Protein AF-A0A7R9PW65-F1 (afdb_monomer_lite)

InterPro domains:
  IPR013783 Immunoglobulin-like fold [G3DSA:2.60.40.10] (13-85)

Structure (mmCIF, N/CA/C/O backbone):
data_AF-A0A7R9PW65-F1
#
_entry.id   AF-A0A7R9PW65-F1
#
loop_
_atom_site.group_PDB
_atom_site.id
_atom_site.type_symbol
_atom_site.label_atom_id
_atom_site.label_alt_id
_atom_site.label_comp_id
_atom_site.label_asym_id
_atom_site.label_entity_id
_atom_site.label_seq_id
_atom_site.pdbx_PDB_ins_code
_atom_site.Cartn_x
_atom_site.Cartn_y
_atom_site.Cartn_z
_atom_site.occupancy
_atom_site.B_iso_or_equiv
_atom_site.auth_seq_id
_atom_site.auth_comp_id
_atom_site.auth_asym_id
_atom_site.auth_atom_id
_atom_site.pdbx_PDB_model_num
ATOM 1 N N . MET A 1 1 ? 7.578 -39.507 9.229 1.00 49.88 1 MET A N 1
ATOM 2 C CA . MET A 1 1 ? 7.556 -38.058 9.524 1.00 49.88 1 MET A CA 1
ATOM 3 C C . MET A 1 1 ? 7.091 -37.861 10.956 1.00 49.88 1 MET A C 1
ATOM 5 O O . MET A 1 1 ? 6.102 -38.471 11.333 1.00 49.88 1 MET A O 1
ATOM 9 N N . ASN A 1 2 ? 7.838 -37.101 11.754 1.00 55.38 2 ASN A N 1
ATOM 10 C CA . ASN A 1 2 ? 7.642 -36.910 13.198 1.00 55.38 2 ASN A CA 1
ATOM 11 C C . ASN A 1 2 ? 7.100 -35.489 13.464 1.00 55.38 2 ASN A C 1
ATOM 13 O O . ASN A 1 2 ? 7.485 -34.567 12.750 1.00 55.38 2 ASN A O 1
ATOM 17 N N . LEU A 1 3 ? 6.249 -35.315 14.486 1.00 58.69 3 LEU A N 1
ATOM 18 C CA . LEU A 1 3 ? 5.761 -34.016 14.983 1.00 58.69 3 LEU A CA 1
ATOM 19 C C . LEU A 1 3 ? 6.879 -32.972 15.185 1.00 58.69 3 LEU A C 1
ATOM 21 O O . LEU A 1 3 ? 6.665 -31.799 14.905 1.00 58.69 3 LEU A O 1
ATOM 25 N N . LEU A 1 4 ? 8.080 -33.394 15.591 1.00 59.69 4 LEU A N 1
ATOM 26 C CA . LEU A 1 4 ? 9.257 -32.523 15.753 1.00 59.69 4 LEU A CA 1
ATOM 27 C C . LEU A 1 4 ? 9.757 -31.898 14.439 1.00 59.69 4 LEU A C 1
ATOM 29 O O . LEU A 1 4 ? 10.479 -30.908 14.451 1.00 59.69 4 LEU A O 1
ATOM 33 N N . GLN A 1 5 ? 9.381 -32.470 13.295 1.00 56.47 5 GLN A N 1
ATOM 34 C CA . GLN A 1 5 ? 9.719 -31.943 11.974 1.00 56.47 5 GLN A CA 1
ATOM 35 C C . GLN A 1 5 ? 8.660 -30.953 11.465 1.00 56.47 5 GLN A C 1
ATOM 37 O O . GLN A 1 5 ? 8.959 -30.160 10.580 1.00 56.47 5 GLN A O 1
ATOM 42 N N . LEU A 1 6 ? 7.452 -30.965 12.050 1.00 53.66 6 LEU A N 1
ATOM 43 C CA . LEU A 1 6 ? 6.424 -29.944 11.823 1.00 53.66 6 LEU A CA 1
ATOM 44 C C . LEU A 1 6 ? 6.745 -28.646 12.581 1.00 53.66 6 LEU A C 1
ATOM 46 O O . LEU A 1 6 ? 6.506 -27.568 12.052 1.00 53.66 6 LEU A O 1
ATOM 50 N N . SER A 1 7 ? 7.319 -28.734 13.788 1.00 55.34 7 SER A N 1
ATOM 51 C CA . SER A 1 7 ? 7.663 -27.553 14.598 1.00 55.34 7 SER A CA 1
ATOM 52 C C . SER A 1 7 ? 8.829 -26.739 14.034 1.00 55.34 7 SER A C 1
ATOM 54 O O . SER A 1 7 ? 8.876 -25.538 14.249 1.00 55.34 7 SER A O 1
ATOM 56 N N . LEU A 1 8 ? 9.741 -27.357 13.274 1.00 51.72 8 LEU A N 1
ATOM 57 C CA . LEU A 1 8 ? 10.873 -26.650 12.656 1.00 51.72 8 LEU A CA 1
ATOM 58 C C . LEU A 1 8 ? 10.467 -25.811 11.426 1.00 51.72 8 LEU A C 1
ATOM 60 O O . LEU A 1 8 ? 11.274 -25.049 10.911 1.00 51.72 8 LEU A O 1
ATOM 64 N N . MET A 1 9 ? 9.235 -25.972 10.932 1.00 49.25 9 MET A N 1
ATOM 65 C CA . MET A 1 9 ? 8.673 -25.166 9.838 1.00 49.25 9 MET A CA 1
ATOM 66 C C . MET A 1 9 ? 7.830 -23.985 10.358 1.00 49.25 9 MET A C 1
ATOM 68 O O . MET A 1 9 ? 7.213 -23.294 9.555 1.00 49.25 9 MET A O 1
ATOM 72 N N . ALA A 1 10 ? 7.749 -23.794 11.682 1.00 53.56 10 ALA A N 1
ATOM 73 C CA . ALA A 1 10 ? 6.884 -22.803 12.327 1.00 53.56 10 ALA A CA 1
ATOM 74 C C . ALA A 1 10 ? 7.649 -21.750 13.145 1.00 53.56 10 ALA A C 1
ATOM 76 O O . ALA A 1 10 ? 7.024 -20.980 13.870 1.00 53.56 10 ALA A O 1
ATOM 77 N N . ASP A 1 11 ? 8.973 -21.689 13.01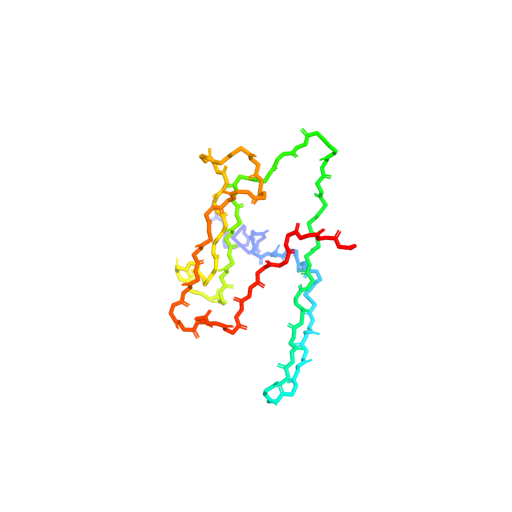3 1.00 48.62 11 ASP A N 1
ATOM 78 C CA . ASP A 1 11 ? 9.715 -20.492 13.393 1.00 48.62 11 ASP A CA 1
ATOM 79 C C . ASP A 1 11 ? 9.679 -19.547 12.187 1.00 48.62 11 ASP A C 1
ATOM 81 O O . ASP A 1 11 ? 10.585 -19.536 11.353 1.00 48.62 11 ASP A O 1
ATOM 85 N N . GLU A 1 12 ? 8.580 -18.795 12.053 1.00 56.97 12 GLU A N 1
ATOM 86 C CA . GLU A 1 12 ? 8.637 -17.538 11.309 1.00 56.97 12 GLU A CA 1
ATOM 87 C C . GLU A 1 12 ? 9.744 -16.705 11.954 1.00 56.97 12 GLU A C 1
ATOM 89 O O . GLU A 1 12 ? 9.648 -16.308 13.118 1.00 56.97 12 GLU A O 1
ATOM 94 N N . GLU A 1 13 ? 10.824 -16.481 11.213 1.00 56.16 13 GLU A N 1
ATOM 95 C CA . GLU A 1 13 ? 11.821 -15.483 11.554 1.00 56.16 13 GLU A CA 1
ATOM 96 C C . GLU A 1 13 ? 11.065 -14.164 11.731 1.00 56.16 13 GLU A C 1
ATOM 98 O O . GLU A 1 13 ? 10.530 -13.611 10.773 1.00 56.16 13 GLU A O 1
ATOM 103 N N . SER A 1 14 ? 10.894 -13.739 12.987 1.00 61.81 14 SER A N 1
ATOM 104 C CA . SER A 1 14 ? 10.125 -12.551 13.342 1.00 61.81 14 SER A CA 1
ATOM 105 C C . SER A 1 14 ? 10.822 -11.335 12.744 1.00 61.81 14 SER A C 1
ATOM 107 O O . SER A 1 14 ? 11.660 -10.711 13.399 1.00 61.81 14 SER A O 1
ATOM 109 N N . GLU A 1 15 ? 10.459 -10.991 11.512 1.00 66.31 15 GLU A N 1
ATOM 110 C CA . GLU A 1 15 ? 10.767 -9.709 10.895 1.00 66.31 15 GLU A CA 1
ATOM 111 C C . GLU A 1 15 ? 10.496 -8.596 11.922 1.00 66.31 15 GLU A C 1
ATOM 113 O O . GLU A 1 15 ? 9.505 -8.665 12.663 1.00 66.31 15 GLU A O 1
ATOM 118 N N . PRO A 1 16 ? 11.369 -7.582 12.042 1.00 67.94 16 PRO A N 1
ATOM 119 C CA . PRO A 1 16 ? 11.201 -6.541 13.043 1.00 67.94 16 PRO A CA 1
ATOM 120 C C . PRO A 1 16 ? 9.883 -5.793 12.804 1.00 67.94 16 PRO A C 1
ATOM 122 O O . PRO A 1 16 ? 9.767 -4.954 11.910 1.00 67.94 16 PRO A O 1
ATOM 125 N N . ALA A 1 17 ? 8.878 -6.090 13.627 1.00 73.75 17 ALA A N 1
ATOM 126 C CA . ALA A 1 17 ? 7.591 -5.418 13.584 1.00 73.75 17 ALA A CA 1
ATOM 127 C C . ALA A 1 17 ? 7.737 -3.988 14.122 1.00 73.75 17 ALA A C 1
ATOM 129 O O . ALA A 1 17 ? 8.191 -3.766 15.247 1.00 73.75 17 ALA A O 1
ATOM 130 N N . ILE A 1 18 ? 7.334 -3.000 13.323 1.00 83.06 18 ILE A N 1
ATOM 131 C CA . ILE A 1 18 ? 7.348 -1.595 13.735 1.00 83.06 18 ILE A CA 1
ATOM 132 C C . ILE A 1 18 ? 6.005 -1.266 14.388 1.00 83.06 18 ILE A C 1
ATOM 134 O O . ILE A 1 18 ? 4.953 -1.371 13.759 1.00 83.06 18 ILE A O 1
ATOM 138 N N . HIS A 1 19 ? 6.039 -0.847 15.655 1.00 87.31 19 HIS A N 1
ATOM 139 C CA . HIS A 1 19 ? 4.848 -0.441 16.397 1.00 87.31 19 HIS A CA 1
ATOM 140 C C . HIS A 1 19 ? 4.583 1.059 16.212 1.00 87.31 19 HIS A C 1
ATOM 142 O O . HIS A 1 19 ? 5.367 1.897 16.661 1.00 87.31 19 HIS A O 1
ATOM 148 N N . VAL A 1 20 ? 3.471 1.400 15.558 1.00 90.31 20 VAL A N 1
ATOM 149 C CA . VAL A 1 20 ? 3.053 2.787 15.300 1.00 90.31 20 VAL A CA 1
ATOM 150 C C . VAL A 1 20 ? 1.806 3.100 16.122 1.00 90.31 20 VAL A C 1
ATOM 152 O O . VAL A 1 20 ? 0.817 2.377 16.046 1.00 90.31 20 VAL A O 1
ATOM 155 N N . VAL A 1 21 ? 1.843 4.194 16.885 1.00 91.94 21 VAL A N 1
ATOM 156 C CA . VAL A 1 21 ? 0.714 4.678 17.695 1.00 91.94 21 VAL A CA 1
ATOM 157 C C . VAL A 1 21 ? 0.336 6.079 17.233 1.00 91.94 21 VAL A C 1
ATOM 159 O O . VAL A 1 21 ? 1.208 6.894 16.937 1.00 91.94 21 VAL A O 1
ATOM 162 N N . ALA A 1 22 ? -0.962 6.357 17.188 1.00 92.00 22 ALA A N 1
ATOM 163 C CA . ALA A 1 22 ? -1.511 7.688 16.974 1.00 92.00 22 ALA A CA 1
ATOM 164 C C . ALA A 1 22 ? -2.698 7.912 17.921 1.00 92.00 22 ALA A C 1
ATOM 166 O O . ALA A 1 22 ? -3.334 6.955 18.363 1.00 92.00 22 ALA A O 1
ATOM 167 N N . GLU A 1 23 ? -2.980 9.174 18.233 1.00 94.50 23 GLU A N 1
ATOM 168 C CA . GLU A 1 23 ? -4.150 9.574 19.020 1.00 94.50 23 GLU A CA 1
ATOM 169 C C . GLU A 1 23 ? -5.446 9.434 18.206 1.00 94.50 23 GLU A C 1
ATOM 171 O O . GLU A 1 23 ? -5.422 9.295 16.978 1.00 94.50 23 GLU A O 1
ATOM 176 N N . GLU A 1 24 ? -6.599 9.489 18.876 1.00 89.75 24 GLU A N 1
ATOM 177 C CA . GLU A 1 24 ? -7.893 9.536 18.194 1.00 89.75 24 GLU A CA 1
ATOM 178 C C . GLU A 1 24 ? -7.951 10.755 17.254 1.00 89.75 24 GLU A C 1
ATOM 180 O O . GLU A 1 24 ? -7.582 11.860 17.638 1.00 89.75 24 GLU A O 1
ATOM 185 N N . GLN A 1 25 ? -8.376 10.545 16.000 1.00 86.81 25 GLN A N 1
ATOM 186 C CA . GLN A 1 25 ? -8.315 11.532 14.900 1.00 86.81 25 GLN A CA 1
ATOM 187 C C . GLN A 1 25 ? -6.894 11.971 14.484 1.00 86.81 25 GLN A C 1
ATOM 189 O O . GLN A 1 25 ? -6.744 12.788 13.573 1.00 86.81 25 GLN A O 1
ATOM 194 N N . GLY A 1 26 ? -5.849 11.407 15.092 1.00 89.31 26 GLY A N 1
ATO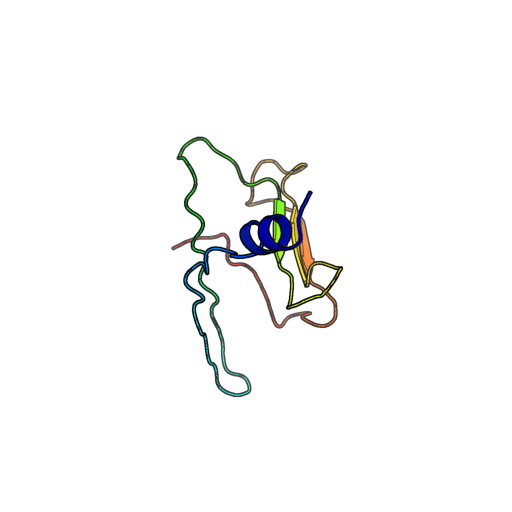M 195 C CA . GLY A 1 26 ? -4.463 11.587 14.681 1.00 89.31 26 GLY A CA 1
ATOM 196 C C . GLY A 1 26 ? -4.127 10.857 13.376 1.00 89.31 26 GLY A C 1
ATOM 197 O O . GLY A 1 26 ? -4.905 10.064 12.841 1.00 89.31 26 GLY A O 1
ATOM 198 N N . LYS A 1 27 ? -2.922 11.114 12.856 1.00 89.94 27 LYS A N 1
ATOM 199 C CA . LYS A 1 27 ? -2.389 10.459 11.655 1.00 89.94 27 LYS A CA 1
ATOM 200 C C . LYS A 1 27 ? -1.295 9.467 12.040 1.00 89.94 27 LYS A C 1
ATOM 202 O O . LYS A 1 27 ? -0.268 9.868 12.577 1.00 89.94 27 LYS A O 1
ATOM 207 N N . ALA A 1 28 ? -1.483 8.198 11.691 1.00 90.38 28 ALA A N 1
ATOM 208 C CA . ALA A 1 28 ? -0.420 7.198 11.701 1.00 90.38 28 ALA A CA 1
ATOM 209 C C . ALA A 1 28 ? 0.195 7.078 10.299 1.00 90.38 28 ALA A C 1
ATOM 211 O O . ALA A 1 28 ? -0.522 7.095 9.298 1.00 90.38 28 ALA A O 1
ATOM 212 N N . VAL A 1 29 ? 1.520 6.952 10.224 1.00 88.62 29 VAL A N 1
ATOM 213 C CA . VAL A 1 29 ? 2.237 6.648 8.979 1.00 88.62 29 VAL A CA 1
ATOM 214 C C . VAL A 1 29 ? 2.907 5.299 9.158 1.00 88.62 29 VAL A C 1
ATOM 216 O O . VAL A 1 29 ? 3.780 5.146 10.009 1.00 88.62 29 VAL A O 1
ATOM 219 N N . LEU A 1 30 ? 2.474 4.323 8.367 1.00 85.69 30 LEU A N 1
ATOM 220 C CA . LEU A 1 30 ? 3.094 3.009 8.348 1.00 85.69 30 LEU A CA 1
ATOM 221 C C . LEU A 1 30 ? 4.329 3.056 7.433 1.00 85.69 30 LEU A C 1
ATOM 223 O O . LEU A 1 30 ? 4.216 3.518 6.294 1.00 85.69 30 LEU A O 1
ATOM 227 N N . PRO A 1 31 ? 5.509 2.635 7.918 1.00 81.00 31 PRO A N 1
ATOM 228 C CA . PRO A 1 31 ? 6.722 2.623 7.113 1.00 81.00 31 PRO A CA 1
ATOM 229 C C . PRO A 1 31 ? 6.622 1.578 5.997 1.00 81.00 31 PRO A C 1
ATOM 231 O O . PRO A 1 31 ? 6.033 0.515 6.172 1.00 81.00 31 PRO A O 1
ATOM 234 N N . CYS A 1 32 ? 7.234 1.872 4.851 1.00 74.56 32 CYS A N 1
ATOM 235 C CA . CYS A 1 32 ? 7.407 0.925 3.754 1.00 74.56 32 CYS A CA 1
ATOM 236 C C . CYS A 1 32 ? 8.884 0.525 3.704 1.00 74.56 32 CYS A C 1
ATOM 238 O O . CYS A 1 32 ? 9.716 1.286 3.216 1.00 74.56 32 CYS A O 1
ATOM 240 N N . ASN A 1 33 ? 9.227 -0.645 4.242 1.00 69.62 33 ASN A N 1
ATOM 241 C CA . ASN A 1 33 ? 10.599 -1.167 4.283 1.00 69.62 33 ASN A CA 1
ATOM 242 C C . ASN A 1 33 ? 11.013 -1.891 2.986 1.00 69.62 33 ASN A C 1
ATOM 244 O O . ASN A 1 33 ? 11.997 -2.626 2.973 1.00 69.62 33 ASN A O 1
ATOM 248 N N . VAL A 1 34 ? 10.281 -1.695 1.887 1.00 70.38 34 VAL A N 1
ATOM 249 C CA . VAL A 1 34 ? 10.554 -2.385 0.625 1.00 70.38 34 VAL A CA 1
ATOM 250 C C . VAL A 1 34 ? 11.697 -1.689 -0.112 1.00 70.38 34 VAL A C 1
ATOM 252 O O . VAL A 1 34 ? 11.543 -0.580 -0.622 1.00 70.38 34 VAL A O 1
ATOM 255 N N . SER A 1 35 ? 12.844 -2.360 -0.218 1.00 70.38 35 SER A N 1
ATOM 256 C CA . SER A 1 35 ? 13.909 -1.972 -1.146 1.00 70.38 35 SER A CA 1
ATOM 257 C C . SER A 1 35 ? 13.653 -2.583 -2.521 1.00 70.38 35 SER A C 1
ATOM 259 O O . SER A 1 35 ? 13.394 -3.783 -2.615 1.00 70.38 35 SER A O 1
ATOM 261 N N . ARG A 1 36 ? 13.783 -1.796 -3.591 1.00 70.56 36 ARG A N 1
ATOM 262 C CA . ARG A 1 36 ? 13.648 -2.283 -4.969 1.00 70.56 36 ARG A CA 1
ATOM 263 C C . ARG A 1 36 ? 14.943 -2.048 -5.767 1.00 70.56 36 ARG A C 1
ATOM 265 O O . ARG A 1 36 ? 15.522 -0.966 -5.644 1.00 70.56 36 ARG A O 1
ATOM 272 N N . PRO A 1 37 ? 15.387 -2.995 -6.618 1.00 78.56 37 PRO A N 1
ATOM 273 C CA . PRO A 1 37 ? 16.417 -2.737 -7.624 1.00 78.56 37 PRO A CA 1
ATOM 274 C C . PRO A 1 37 ? 16.073 -1.556 -8.553 1.00 78.56 37 PRO A C 1
ATOM 276 O O . PRO A 1 37 ? 14.909 -1.310 -8.864 1.00 78.56 37 PRO A O 1
ATOM 279 N N . LEU A 1 38 ? 17.099 -0.853 -9.053 1.00 75.56 38 LEU A N 1
ATOM 280 C CA . LEU A 1 38 ? 16.945 0.351 -9.892 1.00 75.56 38 LEU A CA 1
ATOM 281 C C . LEU A 1 38 ? 16.186 0.118 -11.215 1.00 75.56 38 LEU A C 1
ATOM 283 O O . LEU A 1 38 ? 15.592 1.054 -11.738 1.00 75.56 38 LEU A O 1
ATOM 287 N N . ASN A 1 39 ? 16.193 -1.110 -11.743 1.00 82.19 39 ASN A N 1
ATOM 288 C CA . ASN A 1 39 ? 15.586 -1.472 -13.033 1.00 82.19 39 ASN A CA 1
ATOM 289 C C . ASN A 1 39 ? 14.373 -2.400 -12.883 1.00 82.19 39 ASN A C 1
ATOM 291 O O . ASN A 1 39 ? 14.096 -3.201 -13.773 1.00 82.19 39 ASN A O 1
ATOM 295 N N . ASP A 1 40 ? 13.689 -2.328 -11.748 1.00 83.88 40 ASP A N 1
ATOM 296 C CA . ASP A 1 40 ? 12.533 -3.169 -11.458 1.00 83.88 40 ASP A CA 1
ATOM 297 C C . ASP A 1 40 ? 11.241 -2.328 -11.358 1.00 83.88 40 ASP A C 1
ATOM 299 O O . ASP A 1 40 ? 11.277 -1.110 -11.138 1.00 83.88 40 ASP A O 1
ATOM 303 N N . SER A 1 41 ? 10.084 -2.958 -11.563 1.00 83.44 41 SER A N 1
ATOM 304 C CA . SER A 1 41 ? 8.757 -2.333 -11.481 1.00 83.44 41 SER A CA 1
ATOM 305 C C . SER A 1 41 ? 7.982 -2.841 -10.262 1.00 83.44 41 SER A C 1
ATOM 307 O O . SER A 1 41 ? 8.450 -3.650 -9.477 1.00 83.44 41 SER A O 1
ATOM 309 N N . ILE A 1 42 ? 6.837 -2.227 -9.962 1.00 85.38 42 ILE A N 1
ATOM 310 C CA . ILE A 1 42 ? 5.904 -2.683 -8.920 1.00 85.38 42 ILE A CA 1
ATOM 311 C C . ILE A 1 42 ? 4.641 -2.850 -9.714 1.00 85.38 42 ILE A C 1
ATOM 313 O O . ILE A 1 42 ? 4.130 -1.873 -10.264 1.00 85.38 42 ILE A O 1
ATOM 317 N N . ASP A 1 43 ? 4.180 -4.083 -9.754 1.00 90.88 43 ASP A N 1
ATOM 318 C CA . ASP A 1 43 ? 3.013 -4.458 -10.525 1.00 90.88 43 ASP A CA 1
ATOM 319 C C . ASP A 1 43 ? 1.773 -4.530 -9.636 1.00 90.88 43 ASP A C 1
ATOM 321 O O . ASP A 1 43 ? 0.669 -4.232 -10.088 1.00 90.88 43 ASP A O 1
ATOM 325 N N . LEU A 1 44 ? 1.942 -4.898 -8.365 1.00 91.81 44 LEU A N 1
ATOM 326 C CA . LEU A 1 44 ? 0.844 -5.087 -7.428 1.00 91.81 44 LEU A CA 1
ATOM 327 C C . LEU A 1 44 ? 1.303 -4.822 -5.990 1.00 91.81 44 LEU A C 1
ATOM 329 O O . LEU A 1 44 ? 2.334 -5.337 -5.565 1.00 91.81 44 LEU A O 1
ATOM 333 N N . ILE A 1 45 ? 0.514 -4.059 -5.236 1.00 89.69 45 ILE A N 1
ATOM 334 C CA . ILE A 1 45 ? 0.619 -3.934 -3.776 1.00 89.69 45 ILE A CA 1
ATOM 335 C C . ILE A 1 45 ? -0.717 -4.372 -3.189 1.00 89.69 45 ILE A C 1
ATOM 337 O O . ILE A 1 45 ? -1.764 -3.893 -3.628 1.00 89.69 45 ILE A O 1
ATOM 341 N N . LEU A 1 46 ? -0.674 -5.251 -2.190 1.00 90.88 46 LEU A N 1
ATOM 342 C CA . LEU A 1 46 ? -1.832 -5.692 -1.417 1.00 90.88 46 LEU A CA 1
ATOM 343 C C . LEU A 1 46 ? -1.533 -5.487 0.063 1.00 90.88 46 LEU A C 1
ATOM 345 O O . LEU A 1 46 ? -0.512 -5.961 0.554 1.00 90.88 46 LEU A O 1
ATOM 349 N N . TRP A 1 47 ? -2.410 -4.781 0.764 1.00 87.94 47 TRP A N 1
ATOM 350 C CA . TRP A 1 47 ? -2.306 -4.561 2.204 1.00 87.94 47 TRP A CA 1
ATOM 351 C C . TRP A 1 47 ? -3.487 -5.204 2.910 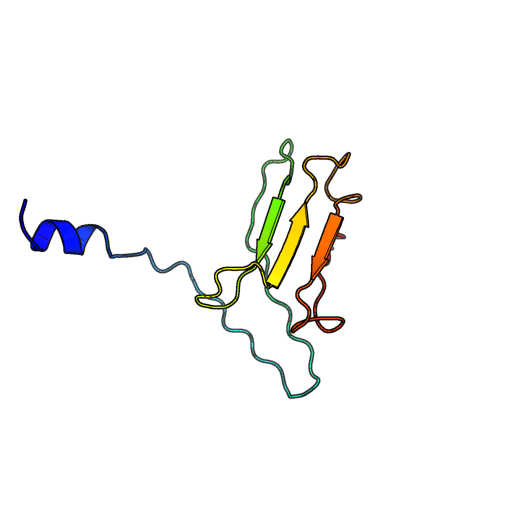1.00 87.94 47 TRP A C 1
ATOM 353 O O . TRP A 1 47 ? -4.634 -4.952 2.548 1.00 87.94 47 TRP A O 1
ATOM 363 N N . PHE A 1 48 ? -3.202 -6.000 3.935 1.00 87.94 48 PHE A N 1
ATOM 364 C CA . PHE A 1 48 ? -4.187 -6.733 4.726 1.00 87.94 48 PHE A CA 1
ATOM 365 C C . PHE A 1 48 ? -4.136 -6.277 6.188 1.00 87.94 48 PHE A C 1
ATOM 367 O O . PHE A 1 48 ? -3.125 -5.747 6.648 1.00 87.94 48 PHE A O 1
ATOM 374 N N . ARG A 1 49 ? -5.230 -6.482 6.928 1.00 85.44 49 ARG A N 1
ATOM 375 C CA . ARG A 1 49 ? -5.270 -6.312 8.390 1.00 85.44 49 ARG A CA 1
ATOM 376 C C . ARG A 1 49 ? -5.457 -7.669 9.030 1.00 85.44 49 ARG A C 1
ATOM 378 O O . ARG A 1 49 ? -6.501 -8.279 8.824 1.00 85.44 49 ARG A O 1
ATOM 385 N N . GLY A 1 50 ? -4.490 -8.064 9.854 1.00 85.12 50 GLY A N 1
ATOM 386 C CA . GLY A 1 50 ? -4.548 -9.310 10.609 1.00 85.12 50 GLY A CA 1
ATOM 387 C C . GLY A 1 50 ? -4.805 -10.503 9.694 1.00 85.12 50 GLY A C 1
ATOM 388 O O . GLY A 1 50 ? -4.058 -10.737 8.751 1.00 85.12 50 GLY A O 1
ATOM 389 N N . ASP A 1 51 ? -5.892 -11.208 9.970 1.00 85.56 51 ASP A N 1
ATOM 390 C CA . ASP A 1 51 ? -6.358 -12.419 9.297 1.00 85.56 51 ASP A CA 1
ATOM 391 C C . ASP A 1 51 ? -7.381 -12.158 8.174 1.00 85.56 51 ASP A C 1
ATOM 393 O O . ASP A 1 51 ? -8.024 -13.088 7.690 1.00 85.56 51 ASP A O 1
ATOM 397 N N . ALA A 1 52 ? -7.553 -10.904 7.740 1.00 86.44 52 ALA A N 1
ATOM 398 C CA . ALA A 1 52 ? -8.496 -10.577 6.675 1.00 86.44 52 ALA A CA 1
ATOM 399 C C . ALA A 1 52 ? -8.152 -11.296 5.356 1.00 86.44 52 ALA A C 1
ATOM 401 O O . ALA A 1 52 ? -7.044 -11.174 4.839 1.00 86.44 52 ALA A O 1
ATOM 402 N N . GLU A 1 53 ? -9.142 -11.964 4.757 1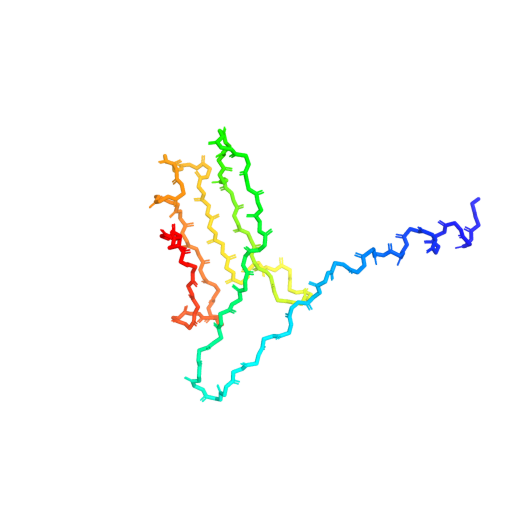.00 88.44 53 GLU A N 1
ATOM 403 C CA . GLU A 1 53 ? -8.994 -12.659 3.466 1.00 88.44 53 GLU A CA 1
ATOM 404 C C . GLU A 1 53 ? -8.922 -11.697 2.270 1.00 88.44 53 GLU A C 1
ATOM 406 O O . GLU A 1 53 ? -8.399 -12.030 1.205 1.00 88.44 53 GLU A O 1
ATOM 411 N N . THR A 1 54 ? -9.453 -10.483 2.429 1.00 89.62 54 THR A N 1
ATOM 412 C CA . THR A 1 54 ? -9.484 -9.453 1.388 1.00 89.62 54 THR A CA 1
ATOM 413 C C . THR A 1 54 ? -8.556 -8.303 1.734 1.00 89.62 54 THR A C 1
ATOM 415 O O . THR A 1 54 ? -8.549 -7.822 2.869 1.00 89.62 54 THR A O 1
ATOM 418 N N . ALA A 1 55 ? -7.826 -7.809 0.734 1.00 90.19 55 ALA A N 1
ATOM 419 C CA . ALA A 1 55 ? -6.951 -6.663 0.915 1.00 90.19 55 ALA A CA 1
ATOM 420 C C . ALA A 1 55 ? -7.769 -5.422 1.297 1.00 90.19 55 ALA A C 1
ATOM 422 O O . ALA A 1 55 ? -8.725 -5.046 0.616 1.00 90.19 55 ALA A O 1
ATOM 423 N N . LEU A 1 56 ? -7.348 -4.761 2.368 1.00 89.44 56 LEU A N 1
ATOM 424 C CA . LEU A 1 56 ? -7.869 -3.470 2.790 1.00 89.44 56 LEU A CA 1
ATOM 425 C C . LEU A 1 56 ? -7.531 -2.356 1.799 1.00 89.44 56 LEU A C 1
ATOM 427 O O . LEU A 1 56 ? -8.287 -1.398 1.637 1.00 89.44 56 LEU A O 1
ATOM 431 N N . TYR A 1 57 ? -6.373 -2.468 1.160 1.00 89.56 57 TYR A N 1
ATOM 432 C CA . TYR A 1 57 ? -5.929 -1.553 0.128 1.00 89.56 57 TYR A CA 1
ATOM 433 C C . TYR A 1 57 ? -5.205 -2.336 -0.956 1.00 89.56 57 TYR A C 1
ATOM 435 O O . TYR A 1 57 ? -4.412 -3.235 -0.664 1.00 89.56 57 TYR A O 1
ATOM 443 N N . SER A 1 58 ? -5.443 -1.970 -2.211 1.00 91.56 58 SER A N 1
ATOM 444 C CA . SER A 1 58 ? -4.673 -2.486 -3.334 1.00 91.56 58 SER A CA 1
ATOM 445 C C . SER A 1 58 ? -4.280 -1.394 -4.319 1.00 91.56 58 SER A C 1
ATOM 447 O O . SER A 1 58 ? -5.033 -0.453 -4.580 1.00 91.56 58 SER A O 1
ATOM 449 N N . LEU A 1 59 ? -3.085 -1.558 -4.878 1.00 92.19 59 LEU A N 1
ATOM 450 C CA . LEU A 1 59 ? -2.573 -0.809 -6.016 1.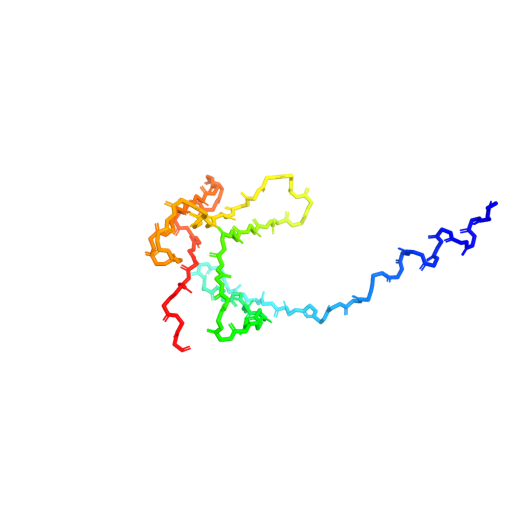00 92.19 59 LEU A CA 1
ATOM 451 C C . LEU A 1 59 ? -2.226 -1.821 -7.103 1.00 92.19 59 LEU A C 1
ATOM 453 O O . LEU A 1 59 ? -1.363 -2.663 -6.883 1.00 92.19 59 LEU A O 1
ATOM 457 N N . ASP A 1 60 ? -2.869 -1.736 -8.265 1.00 94.00 60 ASP A N 1
ATOM 458 C CA . ASP A 1 60 ? -2.639 -2.633 -9.403 1.00 94.00 60 ASP A CA 1
ATOM 459 C C . ASP A 1 60 ? -2.109 -1.851 -10.610 1.00 94.00 60 ASP A C 1
ATOM 461 O O . ASP A 1 60 ? -2.829 -1.071 -11.244 1.00 94.00 60 ASP A O 1
ATOM 465 N N . ALA A 1 61 ? -0.832 -2.059 -10.916 1.00 94.06 61 ALA A N 1
ATOM 466 C CA . ALA A 1 61 ? -0.116 -1.445 -12.023 1.00 94.06 61 ALA A CA 1
ATOM 467 C C . ALA A 1 61 ? 0.111 -2.405 -13.203 1.00 94.06 61 ALA A C 1
ATOM 469 O O . ALA A 1 61 ? 0.648 -1.977 -14.218 1.00 94.06 61 ALA A O 1
ATOM 470 N N . ARG A 1 62 ? -0.341 -3.669 -13.142 1.00 93.50 62 ARG A N 1
ATOM 471 C CA . ARG A 1 62 ? -0.086 -4.688 -14.191 1.00 93.50 62 ARG A CA 1
ATOM 472 C C . ARG A 1 62 ? -0.573 -4.292 -15.582 1.00 93.50 62 ARG A C 1
ATOM 474 O O . ARG A 1 62 ? -0.049 -4.752 -16.590 1.00 93.50 62 ARG A O 1
ATOM 481 N N . LYS A 1 63 ? -1.629 -3.478 -15.640 1.00 94.38 63 LYS A N 1
ATOM 482 C CA . LYS A 1 63 ? -2.205 -2.939 -16.886 1.00 94.38 63 LYS A CA 1
ATOM 483 C C . LYS A 1 63 ? -1.908 -1.450 -17.078 1.00 94.38 63 LYS A C 1
ATOM 485 O O . LYS A 1 63 ? -2.438 -0.837 -18.001 1.00 94.38 63 LYS A O 1
ATOM 490 N N . ALA A 1 64 ? -1.114 -0.864 -16.188 1.00 89.50 64 ALA A N 1
ATOM 491 C CA . ALA A 1 64 ? -0.745 0.538 -16.207 1.00 89.50 64 ALA A CA 1
ATOM 492 C C . ALA A 1 64 ? 0.697 0.696 -16.696 1.00 89.50 64 ALA A C 1
ATOM 494 O O . ALA A 1 64 ? 1.560 -0.137 -16.442 1.00 89.50 64 ALA A O 1
ATOM 495 N N . ASN A 1 65 ? 0.991 1.817 -17.354 1.00 89.00 65 ASN A N 1
ATOM 496 C CA . ASN A 1 65 ? 2.358 2.152 -17.757 1.00 89.00 65 ASN A CA 1
ATOM 497 C C . ASN A 1 65 ? 3.116 2.771 -16.570 1.00 89.00 65 ASN A C 1
ATOM 499 O O . ASN A 1 65 ? 3.433 3.963 -16.582 1.00 89.00 65 ASN A O 1
ATOM 503 N N . GLY A 1 66 ? 3.346 1.959 -15.535 1.00 86.94 66 GLY A N 1
ATOM 504 C CA . GLY A 1 66 ? 4.037 2.321 -14.298 1.00 86.94 66 GLY A CA 1
ATOM 505 C C . GLY A 1 66 ? 3.113 2.635 -13.117 1.00 86.94 66 GLY A C 1
ATOM 506 O O . GLY A 1 66 ? 1.928 2.939 -13.277 1.00 86.94 66 GLY A O 1
ATOM 507 N N . ILE A 1 67 ? 3.698 2.605 -11.913 1.00 87.44 67 ILE A N 1
ATOM 508 C CA . ILE A 1 67 ? 2.988 2.739 -10.627 1.00 87.44 67 ILE A CA 1
ATOM 509 C C . ILE A 1 67 ? 2.200 4.054 -10.499 1.00 87.44 67 ILE A C 1
ATOM 511 O O . ILE A 1 67 ? 1.148 4.085 -9.874 1.00 87.44 67 ILE A O 1
ATOM 515 N N . GLN A 1 68 ? 2.654 5.121 -11.166 1.00 88.62 68 GLN A N 1
ATOM 516 C CA . GLN A 1 68 ? 2.013 6.443 -11.144 1.00 88.62 68 GLN A CA 1
ATOM 517 C C . GLN A 1 68 ? 0.624 6.473 -11.797 1.00 88.62 68 GLN A C 1
ATOM 519 O O . GLN A 1 68 ? -0.122 7.431 -11.624 1.00 88.62 68 GLN A O 1
ATOM 524 N N . ARG A 1 69 ? 0.280 5.449 -12.589 1.00 91.06 69 ARG A N 1
ATOM 525 C CA . ARG A 1 69 ? -1.031 5.312 -13.246 1.00 91.06 69 ARG A CA 1
ATOM 526 C C . ARG A 1 69 ? -1.770 4.056 -12.795 1.00 91.06 69 ARG A C 1
ATOM 528 O O . ARG A 1 69 ? -2.667 3.589 -13.496 1.00 91.06 69 ARG A O 1
ATOM 535 N N . ALA A 1 70 ? -1.345 3.471 -11.682 1.00 92.88 70 ALA A N 1
ATOM 536 C CA . ALA A 1 70 ? -1.947 2.264 -11.159 1.00 92.88 70 ALA A CA 1
ATOM 537 C C . ALA A 1 70 ? -3.401 2.499 -10.736 1.00 92.88 70 ALA A C 1
ATOM 539 O O . ALA A 1 70 ? -3.804 3.603 -10.366 1.00 92.88 70 ALA A O 1
ATOM 540 N N . LYS A 1 71 ? -4.201 1.435 -10.778 1.00 93.06 71 LYS A N 1
ATOM 541 C CA . LYS A 1 71 ? -5.550 1.459 -10.221 1.00 93.06 71 LYS A CA 1
ATOM 542 C C . LYS A 1 71 ? -5.460 1.270 -8.712 1.00 93.06 71 LYS A C 1
ATOM 544 O O . LYS A 1 71 ? -4.857 0.304 -8.257 1.00 93.06 71 LYS A O 1
ATOM 549 N N . HIS A 1 72 ? -6.123 2.140 -7.961 1.00 90.94 72 HIS A N 1
ATOM 550 C CA . HIS A 1 72 ? -6.217 2.041 -6.509 1.00 90.94 72 HIS A CA 1
ATOM 551 C C . HIS A 1 72 ? -7.613 1.561 -6.107 1.00 90.94 72 HIS A C 1
ATOM 553 O O . HIS A 1 72 ? -8.612 2.061 -6.630 1.00 90.94 72 HIS A O 1
ATOM 559 N N . LEU A 1 73 ? -7.687 0.591 -5.197 1.00 90.38 73 LEU A N 1
ATOM 560 C CA . LEU A 1 73 ? -8.935 0.192 -4.553 1.00 90.38 73 LEU A CA 1
ATOM 561 C C . LEU A 1 73 ? -8.740 0.219 -3.043 1.00 90.38 73 LEU A C 1
ATOM 563 O O . LEU A 1 73 ? -7.788 -0.368 -2.527 1.00 90.38 73 LEU A O 1
ATOM 567 N N . VAL A 1 74 ? -9.662 0.885 -2.359 1.00 89.69 74 VAL A N 1
ATOM 568 C CA . VAL A 1 74 ? -9.715 0.963 -0.901 1.00 89.69 74 VAL A CA 1
ATOM 569 C C . VAL A 1 74 ? -10.979 0.250 -0.456 1.00 89.69 74 VAL A C 1
ATOM 571 O O . VAL A 1 74 ? -12.038 0.446 -1.049 1.00 89.69 74 VAL A O 1
ATOM 574 N N . SER A 1 75 ? -10.847 -0.597 0.554 1.00 87.06 75 SER A N 1
ATOM 575 C CA . SER A 1 75 ? -11.977 -1.223 1.236 1.00 87.06 75 SER A CA 1
ATOM 576 C C . SER A 1 75 ? -12.906 -0.174 1.853 1.00 87.06 75 SER A C 1
ATOM 578 O O . SER A 1 75 ? -12.470 0.893 2.298 1.00 87.06 75 SER A O 1
ATOM 580 N N . ASP A 1 76 ? -14.201 -0.485 1.897 1.00 84.19 76 ASP A N 1
ATOM 581 C CA . ASP A 1 76 ? -15.222 0.439 2.401 1.00 84.19 76 ASP A CA 1
ATOM 582 C C . ASP A 1 76 ? -15.015 0.795 3.884 1.00 84.19 76 ASP A C 1
ATOM 584 O O . ASP A 1 76 ? -15.374 1.893 4.310 1.00 84.19 76 ASP A O 1
ATOM 588 N N . ASP A 1 77 ? -14.395 -0.090 4.673 1.00 79.00 77 ASP A N 1
ATOM 589 C CA . ASP A 1 77 ? -14.115 0.148 6.093 1.00 79.00 77 ASP A CA 1
ATOM 590 C C . ASP A 1 77 ? -12.980 1.164 6.323 1.00 79.00 77 ASP A C 1
ATOM 592 O O . ASP A 1 77 ? -12.936 1.831 7.366 1.00 79.00 77 ASP A O 1
ATOM 596 N N . LEU A 1 78 ? -12.087 1.344 5.346 1.00 77.88 78 LEU A N 1
ATOM 597 C CA . LEU A 1 78 ? -11.071 2.398 5.347 1.00 77.88 78 LEU A CA 1
ATOM 598 C C . LEU A 1 78 ? -11.500 3.651 4.597 1.00 77.88 78 LEU A C 1
ATOM 600 O O . LEU A 1 78 ? -11.157 4.741 5.057 1.00 77.88 78 LEU A O 1
ATOM 604 N N . SER A 1 79 ? -12.298 3.529 3.534 1.00 75.81 79 SER A N 1
ATOM 605 C CA . SER A 1 79 ? -12.864 4.658 2.785 1.00 75.81 79 SER A CA 1
ATOM 606 C C . SER A 1 79 ? -11.825 5.778 2.555 1.00 75.81 79 SER A C 1
ATOM 608 O O . SER A 1 79 ? -10.736 5.525 2.047 1.00 75.81 79 SER A O 1
ATOM 610 N N . SER A 1 80 ? -12.114 7.019 2.959 1.00 79.44 80 SER A N 1
ATOM 611 C CA . SER A 1 80 ? -11.228 8.185 2.831 1.00 79.44 80 SER A CA 1
ATOM 612 C C . SER A 1 80 ? -10.125 8.292 3.896 1.00 79.44 80 SER A C 1
ATOM 614 O O . SER A 1 80 ? -9.349 9.247 3.874 1.00 79.44 80 SER A O 1
ATOM 616 N N . ARG A 1 81 ? -10.040 7.350 4.843 1.00 82.56 81 ARG A N 1
ATOM 617 C CA . ARG A 1 81 ? -9.127 7.430 5.999 1.00 82.56 81 ARG A CA 1
ATOM 618 C C . ARG A 1 81 ? -7.733 6.872 5.726 1.00 82.56 81 ARG A C 1
ATOM 620 O O . ARG A 1 81 ? -6.843 7.073 6.547 1.00 82.56 81 ARG A O 1
ATOM 627 N N . ALA A 1 82 ? -7.529 6.189 4.602 1.00 82.88 82 ALA A N 1
ATOM 628 C CA . ALA A 1 82 ? -6.218 5.690 4.207 1.00 82.88 82 ALA A CA 1
ATOM 629 C C . ALA A 1 82 ? -5.922 5.934 2.734 1.00 82.88 82 ALA A C 1
ATOM 631 O O . ALA A 1 82 ? -6.784 5.835 1.864 1.00 82.88 82 ALA A O 1
ATOM 632 N N . TYR A 1 83 ? -4.653 6.218 2.470 1.00 83.06 83 TYR A N 1
ATOM 633 C CA . TYR A 1 83 ? -4.103 6.380 1.139 1.00 83.06 83 TYR A CA 1
ATOM 634 C C . TYR A 1 83 ? -2.645 5.917 1.152 1.00 83.06 83 TYR A C 1
ATOM 636 O O . TYR A 1 83 ? -1.984 5.965 2.190 1.00 83.06 83 TYR A O 1
ATOM 644 N N . ILE A 1 84 ? -2.142 5.489 -0.004 1.00 82.69 84 ILE A N 1
ATOM 645 C CA . ILE A 1 84 ? -0.711 5.258 -0.205 1.00 82.69 84 ILE A CA 1
ATOM 646 C C . ILE A 1 84 ? -0.133 6.472 -0.919 1.00 82.69 84 ILE A C 1
ATOM 648 O O . ILE A 1 84 ? -0.650 6.905 -1.949 1.00 82.69 84 ILE A O 1
ATOM 652 N N . ASP A 1 85 ? 0.951 7.003 -0.363 1.00 82.75 85 ASP A N 1
ATOM 653 C CA . ASP A 1 85 ? 1.760 8.029 -1.006 1.00 82.75 85 ASP A CA 1
ATOM 654 C C . ASP A 1 85 ? 2.840 7.364 -1.869 1.00 82.75 85 ASP A C 1
ATOM 656 O O . ASP A 1 85 ? 3.799 6.787 -1.360 1.00 82.75 85 ASP A O 1
ATOM 660 N N . ILE A 1 86 ? 2.662 7.427 -3.189 1.00 81.00 86 ILE A N 1
ATOM 661 C CA . ILE A 1 86 ? 3.611 6.899 -4.183 1.00 81.00 86 ILE A CA 1
ATOM 662 C C . ILE A 1 86 ? 4.577 7.968 -4.708 1.00 81.00 86 ILE A C 1
ATOM 664 O O . ILE A 1 86 ? 5.334 7.708 -5.646 1.00 81.00 86 ILE A O 1
ATOM 668 N N . THR A 1 87 ? 4.531 9.183 -4.151 1.00 76.50 87 THR A N 1
ATOM 669 C CA . THR A 1 87 ? 5.391 10.284 -4.596 1.00 76.50 87 THR A CA 1
ATOM 670 C C . THR A 1 87 ? 6.795 10.199 -4.019 1.00 76.50 87 THR A C 1
ATOM 672 O O . THR A 1 87 ? 7.687 10.773 -4.630 1.00 76.50 87 THR A O 1
ATOM 675 N N . GLY A 1 88 ? 6.981 9.454 -2.917 1.00 61.03 88 GLY A N 1
ATOM 676 C CA . GLY A 1 88 ? 8.277 9.132 -2.313 1.00 61.03 88 GLY A CA 1
ATOM 677 C C . GLY A 1 88 ? 9.202 10.344 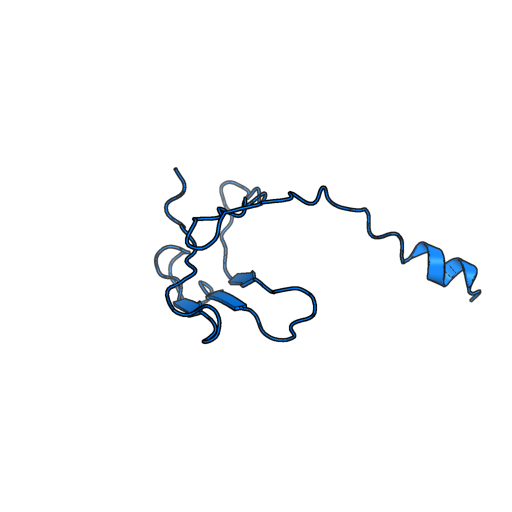-2.206 1.00 61.03 88 GLY A C 1
ATOM 678 O O . GLY A 1 88 ? 10.016 10.568 -3.098 1.00 61.03 88 GLY A O 1
ATOM 679 N N . LYS A 1 89 ? 9.082 11.130 -1.132 1.00 44.50 89 LYS A N 1
ATOM 680 C CA . LYS A 1 89 ? 10.153 12.072 -0.778 1.00 44.50 89 LYS A CA 1
ATOM 681 C C . LYS A 1 89 ? 11.351 11.335 -0.201 1.00 44.50 89 LYS A C 1
ATOM 683 O O . LYS A 1 89 ? 11.114 10.397 0.591 1.00 44.50 89 LYS A O 1
#

Organism: NCBI:txid1979941

Radius of gyration: 17.23 Å; chains: 1; bounding box: 32×50×37 Å

Foldseek 3Di:
DDPVVVVVVPPPVPDDDDDWDADVVGDTDDDDPDDDDPPDADQKDFDDDDPDPHGQKMWGCVVPPGSVGTDIDHDPVCPPVDDDDPVDD

pLDDT: mean 79.76, std 13.53, range [44.5, 94.5]

Sequence (89 aa):
MNLLQLSLMADEESEPAIHVVAEEQGKAVLPCNVSRPLNDSIDLILWFRGDAETALYSLDARKANGIQRAKHLVSDDLSSRAYIDITGK

Secondary structure (DSSP, 8-state):
--HHHHHTT--------------TT------------TT----EEEE--TT-SS-SEEEE-TTSSSGGG-EEEE-TTTGGG-----S--